Protein AF-G9K7U7-F1 (afdb_monomer_lite)

InterPro domains:
  IPR002000 Lysosome-associated membrane glycoprotein [PR00336] (16-30)
  IPR002000 Lysosome-associated membrane glycoprotein [PR00336] (53-65)
  IPR002000 Lysosome-associated membrane glycoprotein [PR00336] (67-89)
  IPR002000 Lysosome-associated membrane glycoprotein [PS51407] (1-102)
  IPR002000 Lysosome-associated membrane glycoprotein [PTHR11506] (3-102)
  IPR048524 Lysosome-associated membrane glycoprotein 2-like, transmembrane domain [PF21222] (70-101)
  IPR048528 Lysosome-associated membrane glycoprotein 2-like, luminal domains [PF01299] (1-62)

pLDDT: mean 88.59, std 12.96, range [43.5, 97.5]

Radius of gyration: 26.56 Å; chains: 1; bounding box: 68×37×76 Å

Organism: Mustela putorius furo (NCBI:txid9669)

Secondary structure (DSSP, 8-state):
--------SS---S---TT-EEEE-S-EEEEEETTEEEEE-SEEE--S--BTTB--SEEE-HHHHHHHHHHHHHHHHHHHHHHHHHHHHHHHHHHHTTS---

Sequence (102 aa):
EPTFKASNSSLRALQASIGNSYKCNAEEHVQVTDAFSVNIFKVWVQAFQVQGDKFGSVEECQLDENSMLIPIAVGGALAGLVLIVLIASLIGRKRSHAGYQT

Structure (mmCIF, N/CA/C/O backbone):
data_AF-G9K7U7-F1
#
_entry.id   AF-G9K7U7-F1
#
loop_
_atom_site.group_PDB
_atom_site.id
_atom_site.type_symbol
_atom_site.label_atom_id
_atom_site.label_alt_id
_atom_site.label_comp_id
_atom_site.label_asym_id
_atom_site.label_entity_id
_atom_site.label_seq_id
_atom_site.pdbx_PDB_ins_code
_atom_site.Cartn_x
_atom_site.Cartn_y
_atom_site.Cartn_z
_atom_site.occupancy
_atom_site.B_iso_or_equiv
_atom_site.auth_seq_id
_atom_site.auth_comp_id
_atom_site.auth_asym_id
_atom_site.auth_atom_id
_atom_site.pdbx_PDB_model_num
ATOM 1 N N . GLU A 1 1 ? -32.404 -13.067 12.727 1.00 51.38 1 GLU A N 1
ATOM 2 C CA . GLU A 1 1 ? -31.671 -12.569 11.543 1.00 51.38 1 GLU A CA 1
ATOM 3 C C . GLU A 1 1 ? -30.310 -13.248 11.485 1.00 51.38 1 GLU A C 1
ATOM 5 O O . GLU A 1 1 ? -29.721 -13.391 12.554 1.00 51.38 1 GLU A O 1
ATOM 10 N N . PRO A 1 2 ? -29.808 -13.729 10.333 1.00 65.31 2 PRO A N 1
ATOM 11 C CA . PRO A 1 2 ? -28.479 -14.319 10.303 1.00 65.31 2 PRO A CA 1
ATOM 12 C C . PRO A 1 2 ? -27.442 -13.191 10.341 1.00 65.31 2 PRO A C 1
ATOM 14 O O . PRO A 1 2 ? -27.237 -12.474 9.367 1.00 65.31 2 PRO A O 1
ATOM 17 N N . THR A 1 3 ? -26.811 -12.999 11.496 1.00 85.50 3 THR A N 1
ATOM 18 C CA . THR A 1 3 ? -25.731 -12.023 11.668 1.00 85.50 3 THR A CA 1
ATOM 19 C C . THR A 1 3 ? -24.399 -12.688 11.330 1.00 85.50 3 THR A C 1
ATOM 21 O O . THR A 1 3 ? -23.920 -13.534 12.084 1.00 85.50 3 THR A O 1
ATOM 24 N N . PHE A 1 4 ? -23.794 -12.320 10.202 1.00 89.06 4 PHE A N 1
ATOM 25 C CA . PHE A 1 4 ? -22.439 -12.750 9.852 1.00 89.06 4 PHE A CA 1
ATOM 26 C C . PHE A 1 4 ? -21.392 -11.953 10.647 1.00 89.06 4 PHE A C 1
ATOM 28 O O . PHE A 1 4 ? -21.527 -10.741 10.818 1.00 89.06 4 PHE A O 1
ATOM 35 N N . LYS A 1 5 ? -20.346 -12.630 11.137 1.00 92.31 5 LYS A N 1
ATOM 36 C CA . LYS A 1 5 ? -19.203 -12.022 11.834 1.00 92.31 5 LYS A CA 1
ATOM 37 C C . LYS A 1 5 ? -17.907 -12.681 11.366 1.00 92.31 5 LYS A C 1
ATOM 39 O O . LYS A 1 5 ? -17.821 -13.904 11.342 1.00 92.31 5 LYS A O 1
ATOM 44 N N . ALA A 1 6 ? -16.899 -11.870 11.065 1.00 93.38 6 ALA A N 1
ATOM 45 C CA . ALA A 1 6 ? -15.542 -12.302 10.741 1.00 93.38 6 ALA A CA 1
ATOM 46 C C . ALA A 1 6 ? -14.543 -11.403 11.479 1.00 93.38 6 ALA A C 1
ATOM 48 O O . ALA A 1 6 ? -14.760 -10.196 11.590 1.00 93.38 6 ALA A O 1
ATOM 49 N N . SER A 1 7 ? -13.465 -11.978 12.008 1.00 94.50 7 SER A N 1
ATOM 50 C CA . SER A 1 7 ? -12.455 -11.238 12.768 1.00 94.50 7 SER A CA 1
ATOM 51 C C . SER A 1 7 ? -11.097 -11.911 12.672 1.00 94.50 7 SER A C 1
ATOM 53 O O . SER A 1 7 ? -11.020 -13.137 12.723 1.00 94.50 7 SER A O 1
ATOM 55 N N . ASN A 1 8 ? -10.035 -11.111 12.628 1.00 95.69 8 ASN A N 1
ATOM 56 C CA . ASN A 1 8 ? -8.659 -11.585 12.689 1.00 95.69 8 ASN A CA 1
ATOM 57 C C . ASN A 1 8 ? -7.815 -10.585 13.484 1.00 95.69 8 ASN A C 1
ATOM 59 O O . ASN A 1 8 ? -7.708 -9.419 13.113 1.00 95.69 8 ASN A O 1
ATOM 63 N N . SER A 1 9 ? -7.255 -11.041 14.603 1.00 95.75 9 SER A N 1
ATOM 64 C CA . SER A 1 9 ? -6.456 -10.228 15.530 1.00 95.75 9 SER A CA 1
ATOM 65 C C . SER A 1 9 ? -4.955 -10.256 15.231 1.00 95.75 9 SER A C 1
ATOM 67 O O . SER A 1 9 ? -4.182 -9.604 15.924 1.00 95.75 9 SER A O 1
ATOM 69 N N . SER A 1 10 ? -4.534 -11.015 14.217 1.00 95.75 10 SER A N 1
ATOM 70 C CA . SER A 1 10 ? -3.130 -11.203 13.831 1.00 95.75 10 SER A CA 1
ATOM 71 C C . SER A 1 10 ? -2.807 -10.577 12.468 1.00 95.75 10 SER A C 1
ATOM 73 O O . SER A 1 10 ? -1.788 -10.904 11.863 1.00 95.75 10 SER A O 1
ATOM 75 N N . LEU A 1 11 ? -3.662 -9.672 11.980 1.00 94.06 11 LEU A N 1
ATOM 76 C CA . LEU A 1 11 ? -3.451 -8.949 10.726 1.00 94.06 11 LEU A CA 1
ATOM 77 C C . LEU A 1 11 ? -2.232 -8.023 10.795 1.00 94.06 11 LEU A C 1
ATOM 79 O O . LEU A 1 11 ? -1.971 -7.359 11.799 1.00 94.06 11 LEU A O 1
ATOM 83 N N . ARG A 1 12 ? -1.504 -7.961 9.679 1.00 93.44 12 ARG A N 1
ATOM 84 C CA . ARG A 1 12 ? -0.300 -7.146 9.486 1.00 93.44 12 ARG A CA 1
ATOM 85 C C . ARG A 1 12 ? -0.402 -6.373 8.165 1.00 93.44 12 ARG A C 1
ATOM 87 O O . ARG A 1 12 ? 0.334 -6.657 7.230 1.00 93.44 12 ARG A O 1
ATOM 94 N N . ALA A 1 13 ? -1.329 -5.418 8.093 1.00 93.25 13 ALA A N 1
ATOM 95 C CA . ALA A 1 13 ? -1.596 -4.593 6.906 1.00 93.25 13 ALA A CA 1
ATOM 96 C C . ALA A 1 13 ? -1.341 -3.099 7.182 1.00 93.25 13 ALA A C 1
ATOM 98 O O . ALA A 1 13 ? -1.287 -2.705 8.350 1.00 93.25 13 ALA A O 1
ATOM 99 N N . LEU A 1 14 ? -1.206 -2.286 6.122 1.00 94.12 14 LEU A N 1
ATOM 100 C CA . LEU A 1 14 ? -1.067 -0.817 6.195 1.00 94.12 14 LEU A CA 1
ATOM 101 C C . LEU A 1 14 ? 0.074 -0.341 7.120 1.00 94.12 14 LEU A C 1
ATOM 103 O O . LEU A 1 14 ? -0.083 0.596 7.905 1.00 94.12 14 LEU A O 1
ATOM 107 N N . GLN A 1 15 ? 1.208 -1.044 7.093 1.00 94.88 15 GLN A N 1
ATOM 108 C CA . GLN A 1 15 ? 2.316 -0.803 8.017 1.00 94.88 15 GLN A CA 1
ATOM 109 C C . GLN A 1 15 ? 3.144 0.409 7.589 1.00 94.88 15 GLN A C 1
ATO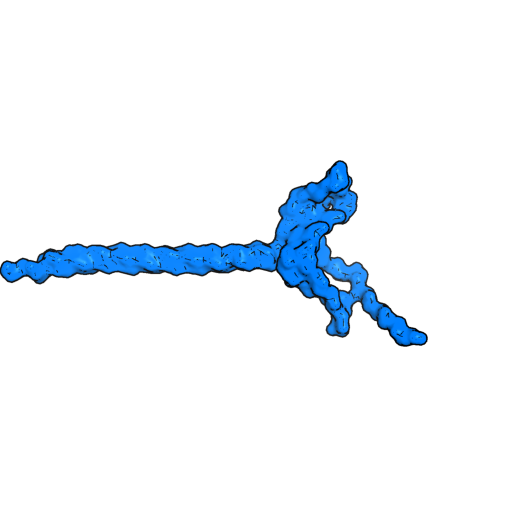M 111 O O . GLN A 1 15 ? 3.570 0.485 6.442 1.00 94.88 15 GLN A O 1
ATOM 116 N N . ALA A 1 16 ? 3.416 1.303 8.538 1.00 96.31 16 ALA A N 1
ATOM 117 C CA . ALA A 1 16 ? 4.361 2.405 8.392 1.00 96.31 16 ALA A CA 1
ATOM 118 C C . ALA A 1 16 ? 5.135 2.615 9.699 1.00 96.31 16 ALA A C 1
ATOM 120 O O . ALA A 1 16 ? 4.685 2.201 10.776 1.00 96.31 16 ALA A O 1
ATOM 121 N N . SER A 1 17 ? 6.293 3.270 9.614 1.00 96.19 17 SER A N 1
ATOM 122 C CA . SER A 1 17 ? 7.082 3.635 10.794 1.00 96.19 17 SER A CA 1
ATOM 123 C C . SER A 1 17 ? 6.317 4.584 11.726 1.00 96.19 17 SER A C 1
ATOM 125 O O . SER A 1 17 ? 5.478 5.376 11.295 1.00 96.19 17 SER A O 1
ATOM 127 N N . ILE A 1 18 ? 6.627 4.547 13.026 1.00 95.81 18 ILE A N 1
ATOM 128 C CA . ILE A 1 18 ? 6.029 5.467 14.006 1.00 95.81 18 ILE A CA 1
ATOM 129 C C . ILE A 1 18 ? 6.332 6.917 13.596 1.00 95.81 18 ILE A C 1
ATOM 131 O O . ILE A 1 18 ? 7.486 7.268 13.360 1.00 95.81 18 ILE A O 1
ATOM 135 N N . GLY A 1 19 ? 5.288 7.746 13.514 1.00 95.56 19 GLY A N 1
ATOM 136 C CA . GLY A 1 19 ? 5.383 9.142 13.074 1.00 95.56 19 GLY A CA 1
ATOM 137 C C . GLY A 1 19 ? 5.224 9.346 11.562 1.00 95.56 19 GLY A C 1
ATOM 138 O O . GLY A 1 19 ? 5.010 10.483 11.140 1.00 95.56 19 GLY A O 1
ATOM 139 N N . ASN A 1 20 ? 5.250 8.272 10.768 1.00 97.12 20 ASN A N 1
ATOM 140 C CA . ASN A 1 20 ? 4.990 8.291 9.330 1.00 97.12 20 ASN A CA 1
ATOM 141 C C . ASN A 1 20 ? 3.541 7.888 9.019 1.00 97.12 20 ASN A C 1
ATOM 143 O O . ASN A 1 20 ? 2.823 7.337 9.855 1.00 97.12 20 ASN A O 1
ATOM 147 N N . SER A 1 21 ? 3.113 8.181 7.795 1.00 97.19 21 SER A N 1
ATOM 148 C CA . SER A 1 21 ? 1.814 7.817 7.242 1.00 97.19 21 SER A CA 1
ATOM 149 C C . SER A 1 21 ? 1.976 6.765 6.154 1.00 97.19 21 SER A C 1
ATOM 151 O O . SER A 1 21 ? 2.891 6.842 5.340 1.00 97.19 21 SER A O 1
ATOM 153 N N . TYR A 1 22 ? 1.069 5.798 6.125 1.00 96.81 22 TYR A N 1
ATOM 154 C CA . TYR A 1 22 ? 0.976 4.813 5.060 1.00 96.81 22 TYR A CA 1
ATOM 155 C C . TYR A 1 22 ? 0.087 5.347 3.942 1.00 96.81 22 TYR A C 1
ATOM 157 O O . TYR A 1 22 ? -1.018 5.829 4.216 1.00 96.81 22 TYR A O 1
ATOM 165 N N . LYS A 1 23 ? 0.527 5.219 2.690 1.00 96.06 23 LYS A N 1
ATOM 166 C CA . LYS A 1 23 ? -0.271 5.575 1.515 1.00 96.06 23 LYS A CA 1
ATOM 167 C C . LYS A 1 23 ? -0.204 4.478 0.456 1.00 96.06 23 LYS A C 1
ATOM 169 O O . LYS A 1 23 ? 0.873 4.015 0.103 1.00 96.06 23 LYS A O 1
ATOM 174 N N . CYS A 1 24 ? -1.355 4.090 -0.080 1.00 95.38 24 CYS A N 1
ATOM 175 C CA . CYS A 1 24 ? -1.428 3.144 -1.190 1.00 95.38 24 CYS A CA 1
ATOM 176 C C . CYS A 1 24 ? -2.595 3.498 -2.111 1.00 95.38 24 CYS A C 1
ATOM 178 O O . CYS A 1 24 ? -3.743 3.588 -1.668 1.00 95.38 24 CYS A O 1
ATOM 180 N N . ASN A 1 25 ? -2.306 3.738 -3.388 1.00 93.62 25 ASN A N 1
ATOM 181 C CA . ASN A 1 25 ? -3.315 4.042 -4.398 1.00 93.62 25 ASN A CA 1
ATOM 182 C C . ASN A 1 25 ? -3.835 2.778 -5.088 1.00 93.62 25 ASN A C 1
ATOM 184 O O . ASN A 1 25 ? -5.016 2.742 -5.446 1.00 93.62 25 ASN A O 1
ATOM 188 N N . ALA A 1 26 ? -2.976 1.771 -5.256 1.00 91.62 26 ALA A N 1
ATOM 189 C CA . ALA A 1 26 ? -3.323 0.452 -5.765 1.00 91.62 26 ALA A CA 1
ATOM 190 C C . ALA A 1 26 ? -4.361 -0.276 -4.889 1.00 91.62 26 ALA A C 1
ATOM 192 O O . ALA A 1 26 ? -4.581 0.065 -3.726 1.00 91.62 26 ALA A O 1
ATOM 193 N N . GLU A 1 27 ? -5.012 -1.284 -5.475 1.00 92.44 27 GLU A N 1
ATOM 194 C CA . GLU A 1 27 ? -5.887 -2.208 -4.749 1.00 92.44 27 GLU A CA 1
ATOM 195 C C . GLU A 1 27 ? -5.055 -3.134 -3.856 1.00 92.44 27 GLU A C 1
ATOM 197 O O . GLU A 1 27 ? -4.185 -3.858 -4.343 1.00 92.44 27 GLU A O 1
ATOM 202 N N . GLU A 1 28 ? -5.347 -3.140 -2.557 1.00 90.94 28 GLU A N 1
ATOM 203 C CA . GLU A 1 28 ? -4.781 -4.075 -1.586 1.00 90.94 28 GLU A CA 1
ATOM 204 C C . GLU A 1 28 ? -5.878 -5.009 -1.061 1.00 90.94 28 GLU A C 1
ATOM 206 O O . GLU A 1 28 ? -6.919 -4.564 -0.573 1.00 90.94 28 GLU A O 1
ATOM 211 N N . HIS A 1 29 ? -5.636 -6.319 -1.132 1.00 93.19 29 HIS A N 1
ATOM 212 C CA . HIS A 1 29 ? -6.544 -7.337 -0.607 1.00 93.19 29 HIS A CA 1
ATOM 213 C C . HIS A 1 29 ? -6.078 -7.815 0.770 1.00 93.19 29 HIS A C 1
ATOM 215 O O . HIS A 1 29 ? -5.123 -8.582 0.888 1.00 93.19 29 HIS A O 1
ATOM 221 N N . VAL A 1 30 ? -6.791 -7.414 1.821 1.00 94.75 30 VAL A N 1
ATOM 222 C CA . VAL A 1 30 ? -6.528 -7.857 3.193 1.00 94.75 30 VAL A CA 1
ATOM 223 C C . VAL A 1 30 ? -7.431 -9.039 3.524 1.00 94.75 30 VAL A C 1
ATOM 225 O O . VAL A 1 30 ? -8.635 -8.894 3.743 1.00 94.75 30 VAL A O 1
ATOM 228 N N . GLN A 1 31 ? -6.854 -10.236 3.575 1.00 95.19 31 GLN A N 1
ATOM 229 C CA . GLN A 1 31 ? -7.586 -11.447 3.925 1.00 95.19 31 GLN A CA 1
ATOM 230 C C . GLN A 1 31 ? -7.823 -11.519 5.437 1.00 95.19 31 GLN A C 1
ATOM 232 O O . GLN A 1 31 ? -6.893 -11.703 6.218 1.00 95.19 31 GLN A O 1
ATOM 237 N N . VAL A 1 32 ? -9.081 -11.386 5.859 1.00 95.62 32 VAL A N 1
ATOM 238 C CA . VAL A 1 32 ? -9.456 -11.472 7.277 1.00 95.62 32 VAL A CA 1
ATOM 239 C C . VAL A 1 32 ? -9.655 -12.938 7.663 1.00 95.62 32 VAL A C 1
ATOM 241 O O . VAL A 1 32 ? -9.123 -13.383 8.672 1.00 95.62 32 VAL A O 1
ATOM 244 N N . THR A 1 33 ? -10.376 -13.708 6.849 1.00 94.94 33 THR A N 1
ATOM 245 C CA . THR A 1 33 ? -10.569 -15.161 7.019 1.00 94.94 33 THR A CA 1
ATOM 246 C C . THR A 1 33 ? -10.481 -15.860 5.662 1.00 94.94 33 THR A C 1
ATOM 248 O O . THR A 1 33 ? -10.480 -15.192 4.629 1.00 94.94 33 THR A O 1
ATOM 251 N N . ASP A 1 34 ? -10.483 -17.192 5.632 1.00 92.56 34 ASP A N 1
ATOM 252 C CA . ASP A 1 34 ? -10.464 -17.968 4.379 1.00 92.56 34 ASP A CA 1
ATOM 253 C C . ASP A 1 34 ? -11.644 -17.656 3.445 1.00 92.56 34 ASP A C 1
ATOM 255 O O . ASP A 1 34 ? -11.515 -17.747 2.229 1.00 92.56 34 ASP A O 1
ATOM 259 N N . ALA A 1 35 ? -12.782 -17.243 4.008 1.00 93.25 35 ALA A N 1
ATOM 260 C CA . ALA A 1 35 ? -14.002 -16.935 3.264 1.00 93.25 35 ALA A CA 1
ATOM 261 C C . ALA A 1 35 ? -14.302 -15.427 3.156 1.00 93.25 35 ALA A C 1
ATOM 263 O O . ALA A 1 35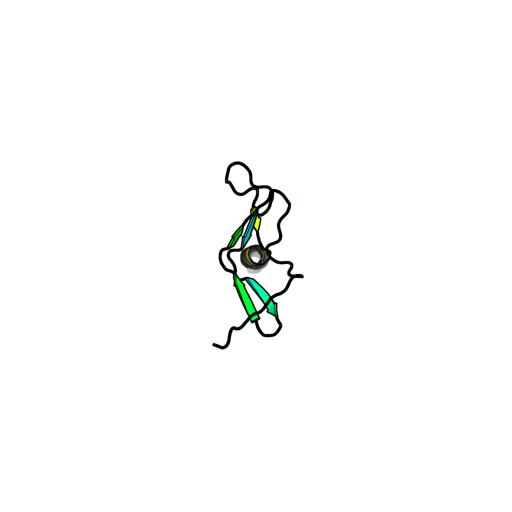 ? -15.337 -15.056 2.603 1.00 93.25 35 ALA A O 1
ATOM 264 N N . PHE A 1 36 ? -13.455 -14.550 3.712 1.00 94.50 36 PHE A N 1
ATOM 265 C CA . PHE A 1 36 ? -13.726 -13.109 3.756 1.00 94.50 36 PHE A CA 1
ATOM 266 C C . PHE A 1 36 ? -12.450 -12.269 3.668 1.00 94.50 36 PHE A C 1
ATOM 268 O O . PHE A 1 36 ? -11.555 -12.372 4.512 1.00 94.50 36 PHE A O 1
ATOM 275 N N . SER A 1 37 ? -12.420 -11.374 2.684 1.00 95.56 37 SER A N 1
ATOM 276 C CA . SER A 1 37 ? -11.364 -10.390 2.460 1.00 95.56 37 SER A CA 1
ATOM 277 C C . SER A 1 37 ? -11.941 -8.979 2.389 1.00 95.56 37 SER A C 1
ATOM 279 O O . SER A 1 37 ? -13.101 -8.779 2.029 1.00 95.56 37 SER A O 1
ATOM 281 N N . VAL A 1 38 ? -11.107 -7.996 2.711 1.00 95.31 38 VAL A N 1
ATOM 282 C CA . VAL A 1 38 ? -11.407 -6.570 2.583 1.00 95.31 38 VAL A CA 1
ATOM 283 C C . VAL A 1 38 ? -10.506 -5.995 1.503 1.00 95.31 38 VAL A C 1
ATOM 285 O O . VAL A 1 38 ? -9.287 -6.116 1.597 1.00 95.31 38 VAL A O 1
ATOM 288 N N . ASN A 1 39 ? -11.101 -5.352 0.502 1.00 95.25 39 ASN A N 1
ATOM 289 C CA . ASN A 1 39 ? -10.347 -4.655 -0.532 1.00 95.25 39 ASN A CA 1
ATOM 290 C C . ASN A 1 39 ? -10.229 -3.182 -0.147 1.00 95.25 39 ASN A C 1
ATOM 292 O O . ASN A 1 39 ? -11.228 -2.526 0.161 1.00 95.25 39 ASN A O 1
ATOM 296 N N . ILE A 1 40 ? -9.004 -2.676 -0.154 1.00 94.75 40 ILE A N 1
ATOM 297 C CA . ILE A 1 40 ? -8.663 -1.313 0.232 1.00 94.75 40 ILE A CA 1
ATOM 298 C C . ILE A 1 40 ? -8.084 -0.614 -0.995 1.00 94.75 40 ILE A C 1
ATOM 300 O O . ILE A 1 40 ? -7.236 -1.164 -1.688 1.00 94.75 40 ILE A O 1
ATOM 304 N N . PHE A 1 41 ? -8.548 0.604 -1.262 1.00 93.50 41 PHE A N 1
ATOM 305 C CA . PHE A 1 41 ? -8.116 1.409 -2.403 1.00 93.50 41 PHE A CA 1
ATOM 306 C C . PHE A 1 41 ? -7.892 2.844 -1.947 1.00 93.50 41 PHE A C 1
ATOM 308 O O . PHE A 1 41 ? -8.687 3.355 -1.154 1.00 93.50 41 PHE A O 1
ATOM 315 N N . LYS A 1 42 ? -6.878 3.521 -2.501 1.00 94.50 42 LYS A N 1
ATOM 316 C CA . LYS A 1 42 ? -6.612 4.952 -2.243 1.00 94.50 42 LYS A CA 1
ATOM 317 C C . LYS A 1 42 ? -6.601 5.291 -0.751 1.00 94.50 42 LYS A C 1
ATOM 319 O O . LYS A 1 42 ? -7.244 6.240 -0.302 1.00 94.50 42 LYS A O 1
ATOM 324 N N . VAL A 1 43 ? -5.886 4.483 0.017 1.00 95.75 43 VAL A N 1
ATOM 325 C CA . VAL A 1 43 ? -5.771 4.641 1.461 1.00 95.75 43 VAL A CA 1
ATOM 326 C C . VAL A 1 43 ? -4.632 5.595 1.791 1.00 95.75 43 VAL A C 1
ATOM 328 O O . VAL A 1 43 ? -3.550 5.513 1.213 1.00 95.75 43 VAL A O 1
ATOM 331 N N . TRP A 1 44 ? -4.880 6.500 2.733 1.00 96.12 44 TRP A N 1
ATOM 332 C CA . TRP A 1 44 ? -3.856 7.323 3.365 1.00 96.12 44 TRP A CA 1
ATOM 333 C C . TRP A 1 44 ? -4.177 7.429 4.852 1.00 96.12 44 TRP A C 1
ATOM 335 O O . TRP A 1 44 ? -5.190 8.017 5.234 1.00 96.12 44 TRP A O 1
ATOM 345 N N . VAL A 1 45 ? -3.366 6.779 5.684 1.00 96.06 45 VAL A N 1
ATOM 346 C CA . VAL A 1 45 ? -3.645 6.604 7.113 1.00 96.06 45 VAL A CA 1
ATOM 347 C C . VAL A 1 45 ? -2.386 6.755 7.952 1.00 96.06 45 VAL A C 1
ATOM 349 O O . VAL A 1 45 ? -1.274 6.498 7.502 1.00 96.06 45 VAL A O 1
ATOM 352 N N . GLN A 1 46 ? -2.570 7.148 9.208 1.00 97.12 46 GLN A N 1
ATOM 353 C CA . GLN A 1 46 ? -1.519 7.193 10.214 1.00 97.12 46 GLN A CA 1
ATOM 354 C C . GLN A 1 46 ? -2.128 6.891 11.573 1.00 97.12 46 GLN A C 1
ATOM 356 O O . GLN A 1 46 ? -3.215 7.369 11.895 1.00 97.12 46 GLN A O 1
ATOM 361 N N . ALA A 1 47 ? -1.418 6.096 12.364 1.00 94.62 47 ALA A N 1
ATOM 362 C CA . ALA A 1 47 ? -1.825 5.735 13.709 1.00 94.62 47 ALA A CA 1
ATOM 363 C C . ALA A 1 47 ? -0.830 6.270 14.745 1.00 94.62 47 ALA A C 1
ATOM 365 O O . ALA A 1 47 ? 0.341 6.517 14.450 1.00 94.62 47 ALA A O 1
ATOM 366 N N . PHE A 1 48 ? -1.303 6.395 15.986 1.00 95.25 48 PHE A N 1
ATOM 367 C CA . PHE A 1 48 ? -0.523 6.789 17.160 1.00 95.25 48 PHE A CA 1
ATOM 368 C C . PHE A 1 48 ? 0.030 8.223 17.097 1.00 95.25 48 PHE A C 1
ATOM 370 O O . PHE A 1 48 ? -0.631 9.151 17.554 1.00 95.25 48 PHE A O 1
ATOM 377 N N . GLN A 1 49 ? 1.237 8.426 16.568 1.00 95.00 49 GLN A N 1
ATOM 378 C CA . GLN A 1 49 ? 1.956 9.698 16.663 1.00 95.00 49 GLN A CA 1
ATOM 379 C C . GLN A 1 49 ? 1.552 10.657 15.536 1.00 95.00 49 GLN A C 1
ATOM 381 O O . GLN A 1 49 ? 2.269 10.784 14.550 1.00 95.00 49 GLN A O 1
ATOM 386 N N . VAL A 1 50 ? 0.419 11.344 15.685 1.00 95.56 50 VAL A N 1
ATOM 387 C CA . VAL A 1 50 ? -0.030 12.410 14.768 1.00 95.56 50 VAL A CA 1
ATOM 388 C C . VAL A 1 50 ? 0.276 13.775 15.386 1.00 95.56 50 VAL A C 1
ATOM 390 O O . VAL A 1 50 ? -0.035 14.012 16.552 1.00 95.56 50 VAL A O 1
ATOM 393 N N . GLN A 1 51 ? 0.900 14.676 14.624 1.00 93.69 51 GLN A N 1
ATOM 394 C CA . GLN A 1 51 ? 1.279 16.013 15.091 1.00 93.69 51 GLN A CA 1
ATOM 395 C C . GLN A 1 51 ? 0.566 17.091 14.279 1.00 93.69 51 GLN A C 1
ATOM 397 O O . GLN A 1 51 ? 0.644 17.107 13.052 1.00 93.69 51 GLN A O 1
ATOM 402 N N . GLY A 1 52 ? -0.102 18.017 14.971 1.00 92.50 52 GLY A N 1
ATOM 403 C CA . GLY A 1 52 ? -0.742 19.176 14.342 1.00 92.50 52 GLY A CA 1
ATOM 404 C C . GLY A 1 52 ? -1.797 18.813 13.295 1.00 92.50 52 GLY A C 1
ATOM 405 O O . GLY A 1 52 ? -1.886 19.508 12.285 1.00 92.50 52 GLY A O 1
ATOM 406 N N . ASP A 1 53 ? -2.525 17.711 13.512 1.00 92.06 53 ASP A N 1
ATOM 407 C CA . ASP A 1 53 ? -3.589 17.198 12.635 1.00 92.06 53 ASP A CA 1
ATOM 408 C C . ASP A 1 53 ? -3.153 16.981 11.178 1.00 92.06 53 ASP A C 1
ATOM 410 O O . ASP A 1 53 ? -3.942 17.088 10.238 1.00 92.06 53 ASP A O 1
ATOM 414 N N . LYS A 1 54 ? -1.867 16.677 10.982 1.00 94.44 54 LYS A N 1
ATOM 415 C CA . LYS A 1 54 ? -1.267 16.412 9.676 1.00 94.44 54 LYS A CA 1
ATOM 416 C C . LYS A 1 54 ? -0.616 15.042 9.659 1.00 94.44 54 LYS A C 1
ATOM 418 O O . LYS A 1 54 ? -0.036 14.595 10.649 1.00 94.44 54 LYS A O 1
ATOM 423 N N . PHE A 1 55 ? -0.683 14.410 8.494 1.00 95.94 55 PHE A N 1
ATOM 424 C CA . PHE A 1 55 ? 0.122 13.237 8.206 1.00 95.94 55 PHE A CA 1
ATOM 425 C C . PHE A 1 55 ? 1.611 13.596 8.248 1.00 95.94 55 PHE A C 1
ATOM 427 O O . PHE A 1 55 ? 2.019 14.674 7.808 1.00 95.94 55 PHE A O 1
ATOM 434 N N . GLY A 1 56 ? 2.408 12.688 8.802 1.00 95.56 56 GLY A N 1
ATOM 435 C CA . GLY A 1 56 ? 3.860 12.730 8.752 1.00 95.56 56 GLY A CA 1
ATOM 436 C C . GLY A 1 56 ? 4.388 12.321 7.380 1.00 95.56 56 GLY A C 1
ATOM 437 O O . GLY A 1 56 ? 3.675 12.379 6.376 1.00 95.56 56 GLY A O 1
ATOM 438 N N . SER A 1 57 ? 5.650 11.890 7.331 1.00 96.50 57 SER A N 1
ATOM 439 C CA . SER A 1 57 ? 6.263 11.445 6.074 1.00 96.50 57 SER A CA 1
ATOM 440 C C . SER A 1 57 ? 5.470 10.294 5.460 1.00 96.50 57 SER A C 1
ATOM 442 O O . SER A 1 57 ? 4.960 9.442 6.183 1.00 96.50 57 SER A O 1
ATOM 444 N N . VAL A 1 58 ? 5.346 10.271 4.136 1.00 96.25 58 VAL A N 1
ATOM 445 C CA . VAL A 1 58 ? 4.593 9.234 3.426 1.00 96.25 58 VAL A CA 1
ATOM 446 C C . VAL A 1 58 ? 5.501 8.035 3.154 1.00 96.25 58 VAL A C 1
ATOM 448 O O . VAL A 1 58 ? 6.575 8.194 2.579 1.00 96.25 58 VAL A O 1
ATOM 451 N N . GLU A 1 59 ? 5.049 6.850 3.550 1.00 95.56 59 GLU A N 1
ATOM 452 C CA . GLU A 1 59 ? 5.575 5.556 3.120 1.00 95.56 59 GLU A CA 1
ATOM 453 C C . GLU A 1 59 ? 4.577 4.942 2.134 1.00 95.56 59 GLU A C 1
ATOM 455 O O . GLU A 1 59 ? 3.432 4.642 2.490 1.00 95.56 59 GLU A O 1
ATOM 460 N N . GLU A 1 60 ? 4.996 4.822 0.874 1.00 93.50 60 GLU A N 1
ATOM 461 C CA . GLU A 1 60 ? 4.159 4.262 -0.187 1.00 93.50 60 GLU A CA 1
ATOM 462 C C . GLU A 1 60 ? 4.247 2.732 -0.221 1.00 93.50 60 GLU A C 1
ATOM 464 O O . GLU A 1 60 ? 5.275 2.128 0.094 1.00 93.50 60 GLU A O 1
ATOM 469 N N . CYS A 1 61 ? 3.147 2.086 -0.600 1.00 92.19 61 CYS A N 1
ATOM 470 C CA . CYS A 1 61 ? 3.105 0.638 -0.742 1.00 92.19 61 CYS A CA 1
ATOM 471 C C . CYS A 1 61 ? 3.932 0.149 -1.941 1.00 92.19 61 CYS A C 1
ATOM 473 O O . CYS A 1 61 ? 4.023 0.799 -2.981 1.00 92.19 61 CYS A O 1
ATOM 475 N N . GLN A 1 62 ? 4.458 -1.073 -1.835 1.00 86.88 62 GLN A N 1
ATOM 476 C CA . GLN A 1 62 ? 5.254 -1.710 -2.893 1.00 86.88 62 GLN A CA 1
ATOM 477 C C . GLN A 1 62 ? 4.498 -1.850 -4.228 1.00 86.88 62 GLN A C 1
ATOM 479 O O . GLN A 1 62 ? 5.112 -1.884 -5.291 1.00 86.88 62 GLN A O 1
ATOM 484 N N . LEU A 1 63 ? 3.163 -1.943 -4.198 1.00 84.88 63 LEU A N 1
ATOM 485 C CA . LEU A 1 63 ? 2.352 -2.042 -5.413 1.00 84.88 63 LEU A CA 1
ATOM 486 C C . LEU A 1 63 ? 2.393 -0.745 -6.236 1.00 84.88 63 LEU A C 1
ATOM 488 O O . LEU A 1 63 ? 2.515 -0.814 -7.460 1.00 84.88 63 LEU A O 1
ATOM 492 N N . ASP A 1 64 ? 2.335 0.414 -5.576 1.00 83.44 64 ASP A N 1
ATOM 493 C CA . ASP A 1 64 ? 2.449 1.717 -6.239 1.00 83.44 64 ASP A CA 1
ATOM 494 C C . ASP A 1 64 ? 3.854 1.899 -6.835 1.00 83.44 64 ASP A C 1
ATOM 496 O O . ASP A 1 64 ? 3.988 2.300 -7.994 1.00 83.44 64 ASP A O 1
ATOM 500 N N . GLU A 1 65 ? 4.894 1.508 -6.090 1.00 79.00 65 GLU A N 1
ATOM 501 C CA . GLU A 1 65 ? 6.287 1.557 -6.547 1.00 79.00 65 GLU A CA 1
ATOM 502 C C . GLU A 1 65 ? 6.500 0.681 -7.797 1.00 79.00 65 GLU A C 1
ATOM 504 O O . GLU A 1 65 ? 6.979 1.158 -8.829 1.00 79.00 65 GLU A O 1
ATOM 509 N N . ASN A 1 66 ? 6.069 -0.583 -7.760 1.00 77.69 66 ASN A N 1
ATOM 510 C CA . ASN A 1 66 ? 6.210 -1.517 -8.882 1.00 77.69 66 ASN A CA 1
ATOM 511 C C . ASN A 1 66 ? 5.479 -1.047 -10.148 1.00 77.69 66 ASN A C 1
ATOM 513 O O . ASN A 1 66 ? 6.003 -1.204 -11.254 1.00 77.69 66 ASN A O 1
ATOM 517 N N . SER A 1 67 ? 4.294 -0.446 -9.997 1.00 78.44 67 SER A N 1
ATOM 518 C CA . SER A 1 67 ? 3.511 0.093 -11.117 1.00 78.44 67 SER A CA 1
ATOM 519 C C . SER A 1 67 ? 4.282 1.163 -11.901 1.00 78.44 67 SER A C 1
ATOM 521 O O . SER A 1 67 ? 4.169 1.246 -13.124 1.00 78.44 67 SER A O 1
ATOM 523 N N . MET A 1 68 ? 5.125 1.945 -11.219 1.00 76.62 68 MET A N 1
ATOM 524 C CA . MET A 1 68 ? 5.950 2.979 -11.846 1.00 76.62 68 MET A CA 1
ATOM 525 C C . MET A 1 68 ? 7.339 2.480 -12.262 1.00 76.62 68 MET A C 1
ATOM 527 O O . MET A 1 68 ? 7.828 2.859 -13.328 1.00 76.62 68 MET A O 1
ATOM 531 N N . LEU A 1 69 ? 7.981 1.624 -11.461 1.00 78.75 69 LEU A N 1
ATOM 532 C CA . LEU A 1 69 ? 9.348 1.161 -11.719 1.00 78.75 69 LEU A CA 1
ATOM 533 C C . LEU A 1 69 ? 9.449 0.215 -12.918 1.00 78.75 69 LEU A C 1
ATOM 535 O O . LEU A 1 69 ? 10.383 0.339 -13.716 1.00 78.75 69 LEU A O 1
ATOM 539 N N . ILE A 1 70 ? 8.502 -0.717 -13.072 1.00 84.38 70 ILE A N 1
ATOM 540 C CA . ILE A 1 70 ? 8.556 -1.724 -14.142 1.00 84.38 70 ILE A CA 1
ATOM 541 C C . ILE A 1 70 ? 8.551 -1.055 -15.533 1.00 84.38 70 ILE A C 1
ATOM 543 O O . ILE A 1 70 ? 9.448 -1.354 -16.329 1.00 84.38 70 ILE A O 1
ATOM 547 N N . PRO A 1 71 ? 7.642 -0.106 -15.847 1.00 86.25 71 PRO A N 1
ATOM 548 C CA . PRO A 1 71 ? 7.674 0.609 -17.123 1.00 86.25 71 PRO A CA 1
ATOM 549 C C . PRO A 1 71 ? 8.982 1.366 -17.388 1.00 86.25 71 PRO A C 1
ATOM 551 O O . PRO A 1 71 ? 9.460 1.374 -18.523 1.00 86.25 71 PRO A O 1
ATOM 554 N N . ILE A 1 72 ? 9.585 1.979 -16.363 1.00 87.94 72 ILE A N 1
ATOM 555 C CA . ILE A 1 72 ? 10.831 2.750 -16.505 1.00 87.94 72 ILE A CA 1
ATOM 556 C C . ILE A 1 72 ? 11.998 1.827 -16.871 1.00 87.94 72 ILE A C 1
ATOM 558 O O . ILE A 1 72 ? 12.7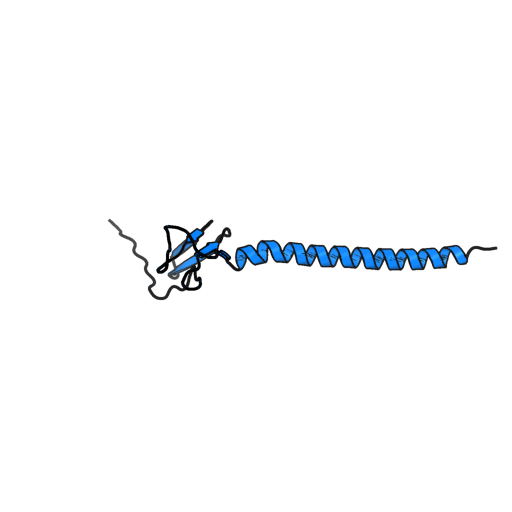47 2.120 -17.806 1.00 87.94 72 ILE A O 1
ATOM 562 N N . ALA A 1 73 ? 12.132 0.693 -16.179 1.00 89.81 73 ALA A N 1
ATOM 563 C CA . ALA A 1 73 ? 13.185 -0.281 -16.453 1.00 89.81 73 ALA A CA 1
ATOM 564 C C . ALA A 1 73 ? 13.075 -0.856 -17.876 1.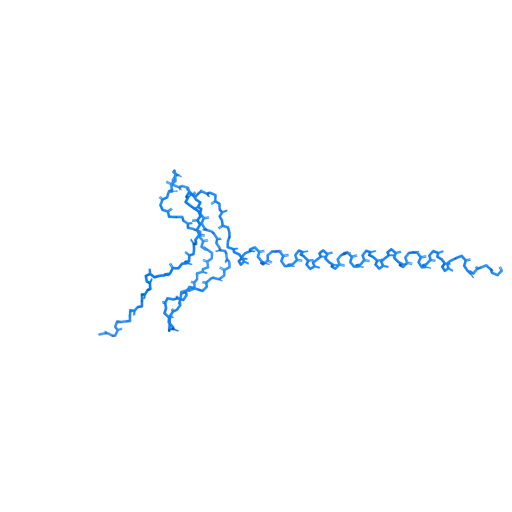00 89.81 73 ALA A C 1
ATOM 566 O O . ALA A 1 73 ? 14.067 -0.915 -18.607 1.00 89.81 73 ALA A O 1
ATOM 567 N N . VAL A 1 74 ? 11.858 -1.215 -18.299 1.00 93.25 74 VAL A N 1
ATOM 568 C CA . VAL A 1 74 ? 11.593 -1.720 -19.656 1.00 93.25 74 VAL A CA 1
ATOM 569 C C . VAL A 1 74 ? 11.892 -0.649 -20.709 1.00 93.25 74 VAL A C 1
ATOM 571 O O . VAL A 1 74 ? 12.559 -0.933 -21.706 1.00 93.25 74 VAL A O 1
ATOM 574 N N . GLY A 1 75 ? 11.467 0.596 -20.477 1.00 93.69 75 GLY A N 1
ATOM 575 C CA . GLY A 1 75 ? 11.746 1.720 -21.371 1.00 93.69 75 GLY A CA 1
ATOM 576 C C . GLY A 1 75 ? 13.245 1.987 -21.540 1.00 93.69 75 GLY A C 1
ATOM 577 O O . GLY A 1 75 ? 13.721 2.151 -22.664 1.00 93.69 75 GLY A O 1
ATOM 578 N N . GLY A 1 76 ? 14.004 1.959 -20.441 1.00 96.25 76 GLY A N 1
ATOM 579 C CA . GLY A 1 76 ? 15.458 2.129 -20.460 1.00 96.25 76 GLY A CA 1
ATOM 580 C C . GLY A 1 76 ? 16.177 1.030 -21.245 1.00 96.25 76 GLY A C 1
ATOM 581 O O . GLY A 1 76 ? 17.038 1.328 -22.075 1.00 96.25 76 GLY A O 1
ATOM 582 N N . ALA A 1 77 ? 15.786 -0.233 -21.048 1.00 96.50 77 ALA A N 1
ATOM 583 C CA . ALA A 1 77 ? 16.360 -1.362 -21.780 1.00 96.50 77 ALA A CA 1
ATOM 584 C C . ALA A 1 77 ? 16.106 -1.259 -23.295 1.00 96.50 77 ALA A C 1
ATOM 586 O O . ALA A 1 77 ? 17.028 -1.440 -24.094 1.00 96.50 77 ALA A O 1
ATOM 587 N N . LEU A 1 78 ? 14.877 -0.911 -23.694 1.00 96.62 78 LEU A N 1
ATOM 588 C CA . LEU A 1 78 ? 14.515 -0.722 -25.101 1.00 96.62 78 LEU A CA 1
ATOM 589 C C . LEU A 1 78 ? 15.293 0.436 -25.740 1.00 96.62 78 LEU A C 1
ATOM 591 O O . LEU A 1 78 ? 15.861 0.268 -26.819 1.00 96.62 78 LEU A O 1
ATOM 595 N N . ALA A 1 79 ? 15.377 1.588 -25.068 1.00 97.50 79 ALA A N 1
ATOM 596 C CA . ALA A 1 79 ? 16.134 2.740 -25.559 1.00 97.50 79 ALA A CA 1
ATOM 597 C C . ALA A 1 79 ? 17.632 2.423 -25.720 1.00 97.50 79 ALA A C 1
ATOM 599 O O . ALA A 1 79 ? 18.237 2.774 -26.736 1.00 97.50 79 ALA A O 1
ATOM 600 N N . GLY A 1 80 ? 18.217 1.710 -24.751 1.00 97.50 80 GLY A N 1
ATOM 601 C CA . GLY A 1 80 ? 19.608 1.263 -24.801 1.00 97.50 80 GLY A CA 1
ATOM 602 C C . GLY A 1 80 ? 19.884 0.326 -25.978 1.00 97.50 80 GLY A C 1
ATOM 603 O O . GLY A 1 80 ? 20.835 0.546 -26.728 1.00 97.50 80 GLY A O 1
ATOM 604 N N . LEU A 1 81 ? 19.023 -0.675 -26.197 1.00 97.19 81 LEU A N 1
ATOM 605 C CA . LEU A 1 81 ? 19.143 -1.599 -27.330 1.00 97.19 81 LEU A CA 1
ATOM 606 C C . LEU A 1 81 ? 19.077 -0.872 -28.677 1.00 97.19 81 LEU A C 1
ATOM 608 O O . LEU A 1 81 ? 19.905 -1.126 -29.553 1.00 97.19 81 LEU A O 1
ATOM 612 N N . VAL A 1 82 ? 18.140 0.066 -28.836 1.00 96.88 82 VAL A N 1
ATOM 613 C CA . VAL A 1 82 ? 18.012 0.862 -30.066 1.00 96.88 82 VAL A CA 1
ATOM 614 C C . VAL A 1 82 ? 19.282 1.675 -30.326 1.00 96.88 82 VAL A C 1
ATOM 616 O O . VAL A 1 82 ? 19.801 1.658 -31.442 1.00 96.88 82 VAL A O 1
ATOM 619 N N . LEU A 1 83 ? 19.831 2.335 -29.303 1.00 97.19 83 LEU A N 1
ATOM 620 C CA . LEU A 1 83 ? 21.083 3.092 -29.412 1.00 97.19 83 LEU A CA 1
ATOM 621 C C . LEU A 1 83 ? 22.256 2.217 -29.866 1.00 97.19 83 LEU A C 1
ATOM 623 O O . LEU A 1 83 ? 22.995 2.604 -30.773 1.00 97.19 83 LEU A O 1
ATOM 627 N N . ILE A 1 84 ? 22.403 1.027 -29.280 1.00 96.75 84 ILE A N 1
ATOM 628 C CA . ILE A 1 84 ? 23.463 0.075 -29.642 1.00 96.75 84 ILE A CA 1
ATOM 629 C C . ILE A 1 84 ? 23.342 -0.331 -31.116 1.00 96.75 84 ILE A C 1
ATOM 631 O O . ILE A 1 84 ? 24.331 -0.291 -31.853 1.00 96.75 84 ILE A O 1
ATOM 635 N N . VAL A 1 85 ? 22.132 -0.671 -31.569 1.00 95.62 85 VAL A N 1
ATOM 636 C CA . VAL A 1 85 ? 21.869 -1.055 -32.965 1.00 95.62 85 VAL A CA 1
ATOM 637 C C . VAL A 1 85 ? 22.180 0.094 -33.926 1.00 95.62 85 VAL A C 1
ATOM 639 O O . VAL A 1 85 ? 22.797 -0.127 -34.971 1.00 95.62 85 VAL A O 1
ATOM 642 N N . LEU A 1 86 ? 21.812 1.330 -33.577 1.00 95.50 86 LEU A N 1
ATOM 643 C CA . LEU A 1 86 ? 22.109 2.507 -34.396 1.00 95.50 86 LEU A CA 1
ATOM 644 C C . LEU A 1 86 ? 23.615 2.750 -34.520 1.00 95.50 86 LEU A C 1
ATOM 646 O O . LEU A 1 86 ? 24.104 2.957 -35.629 1.00 95.50 86 LEU A O 1
ATOM 650 N N . ILE A 1 87 ? 24.365 2.670 -33.419 1.00 95.25 87 ILE A N 1
ATOM 651 C CA . ILE A 1 87 ? 25.826 2.829 -33.438 1.00 95.25 87 ILE A CA 1
ATOM 652 C C . ILE A 1 87 ? 26.469 1.747 -34.315 1.00 95.25 87 ILE A C 1
ATOM 654 O O . ILE A 1 87 ? 27.288 2.062 -35.181 1.00 95.25 87 ILE A O 1
ATOM 658 N N . ALA A 1 88 ? 26.061 0.485 -34.150 1.00 94.06 88 ALA A N 1
ATOM 659 C CA . ALA A 1 88 ? 26.556 -0.621 -34.966 1.00 94.06 88 ALA A CA 1
ATOM 660 C C . ALA A 1 88 ? 26.258 -0.410 -36.463 1.00 94.06 88 ALA A C 1
ATOM 662 O O . ALA A 1 88 ? 27.139 -0.599 -37.305 1.00 94.06 88 ALA A O 1
ATOM 663 N N . SER A 1 89 ? 25.048 0.049 -36.794 1.00 92.25 89 SER A N 1
ATOM 664 C CA . SER A 1 89 ? 24.633 0.354 -38.167 1.00 92.25 89 SER A CA 1
ATOM 665 C C . SER A 1 89 ? 25.435 1.505 -38.776 1.00 92.25 89 SER A C 1
ATOM 667 O O . SER A 1 89 ? 25.897 1.400 -39.912 1.00 92.25 89 SER A O 1
ATOM 669 N N . LEU A 1 90 ? 25.682 2.581 -38.022 1.00 90.38 90 LEU A N 1
ATOM 670 C CA . LEU A 1 90 ? 26.496 3.704 -38.488 1.00 90.38 90 LEU A CA 1
ATOM 671 C C . LEU A 1 90 ? 27.939 3.278 -38.770 1.00 90.38 90 LEU A C 1
ATOM 673 O O . LEU A 1 90 ? 28.496 3.667 -39.796 1.00 90.38 90 LEU A O 1
ATOM 677 N N . ILE A 1 91 ? 28.532 2.440 -37.916 1.00 87.69 91 ILE A N 1
ATOM 678 C CA . ILE A 1 91 ? 29.874 1.886 -38.143 1.00 87.69 91 ILE A CA 1
ATOM 679 C C . ILE A 1 91 ? 29.877 0.975 -39.378 1.00 87.69 91 ILE A C 1
ATOM 681 O O . ILE A 1 91 ? 30.749 1.116 -40.238 1.00 87.69 91 ILE A O 1
ATOM 685 N N . GLY A 1 92 ? 28.891 0.082 -39.503 1.00 82.12 92 GLY A N 1
ATOM 686 C CA . GLY A 1 92 ? 28.740 -0.811 -40.655 1.00 82.12 92 GLY A CA 1
ATOM 687 C C . GLY A 1 92 ? 28.579 -0.044 -41.969 1.00 82.12 92 GLY A C 1
ATOM 688 O O . GLY A 1 92 ? 29.296 -0.299 -42.937 1.00 82.12 92 GLY A O 1
ATOM 689 N N . ARG A 1 93 ? 27.718 0.977 -41.985 1.00 76.88 93 ARG A N 1
ATOM 690 C CA . ARG A 1 93 ? 27.505 1.858 -43.138 1.00 76.88 93 ARG A CA 1
ATOM 691 C C . ARG A 1 93 ? 28.756 2.669 -43.474 1.00 76.88 93 ARG A C 1
ATOM 693 O O . ARG A 1 93 ? 29.097 2.786 -44.649 1.00 76.88 93 ARG A O 1
ATOM 700 N N . LYS A 1 94 ? 29.478 3.178 -42.470 1.00 65.44 94 LYS A N 1
ATOM 701 C CA . LYS A 1 94 ? 30.741 3.908 -42.669 1.00 65.44 94 LYS A CA 1
ATOM 702 C C . LYS A 1 94 ? 31.825 3.014 -43.281 1.00 65.44 94 LYS A C 1
ATOM 704 O O . LYS A 1 94 ? 32.596 3.486 -44.109 1.00 65.44 94 LYS A O 1
ATOM 709 N N . ARG A 1 95 ? 31.852 1.721 -42.933 1.00 59.44 95 ARG A N 1
ATOM 710 C CA . ARG A 1 95 ? 32.743 0.725 -43.555 1.00 59.44 95 ARG A CA 1
ATOM 711 C C . ARG A 1 95 ? 32.304 0.354 -44.975 1.00 59.44 95 ARG A C 1
ATOM 713 O O . ARG A 1 95 ? 33.152 0.211 -45.845 1.00 59.44 95 ARG A O 1
ATOM 720 N N . SER A 1 96 ? 30.997 0.262 -45.226 1.00 55.84 96 SER A N 1
ATOM 721 C CA . SER A 1 96 ? 30.455 -0.076 -46.549 1.00 55.84 96 SER A CA 1
ATOM 722 C C . SER A 1 96 ? 30.643 1.038 -47.590 1.00 55.84 96 SER A C 1
ATOM 724 O O . SER A 1 96 ? 30.832 0.735 -48.762 1.00 55.84 96 SER A O 1
ATOM 726 N N . HIS A 1 97 ? 30.649 2.317 -47.191 1.00 54.19 97 HIS A N 1
ATOM 727 C CA . HIS A 1 97 ? 30.905 3.440 -48.110 1.00 54.19 97 HIS A CA 1
ATOM 728 C C . HIS A 1 97 ? 32.375 3.573 -48.555 1.00 54.19 97 HIS A C 1
ATOM 730 O O . HIS A 1 97 ? 32.644 4.288 -49.514 1.00 54.19 97 HIS A O 1
ATOM 736 N N . ALA A 1 98 ? 33.319 2.887 -47.900 1.00 52.31 98 ALA A N 1
ATOM 737 C CA . ALA A 1 98 ? 34.733 2.875 -48.291 1.00 52.31 98 ALA A CA 1
ATOM 738 C C . ALA A 1 98 ? 35.102 1.706 -49.232 1.00 52.31 98 ALA A C 1
ATOM 740 O O . ALA A 1 98 ? 36.255 1.595 -49.634 1.00 52.31 98 ALA A O 1
ATOM 741 N N . GLY A 1 99 ? 34.147 0.824 -49.565 1.00 51.56 99 GLY A N 1
ATOM 742 C CA . GLY A 1 99 ? 34.374 -0.384 -50.374 1.00 51.56 99 GLY A CA 1
ATOM 743 C C . GLY A 1 99 ? 33.886 -0.315 -51.824 1.00 51.56 99 GLY A C 1
ATOM 744 O O . GLY A 1 99 ? 34.037 -1.295 -52.544 1.00 51.56 99 GLY A O 1
ATOM 745 N N . TYR A 1 100 ? 33.305 0.806 -52.262 1.00 50.91 100 TYR A N 1
ATOM 746 C CA . TYR A 1 100 ? 32.938 1.023 -53.666 1.00 50.91 100 TYR A CA 1
ATOM 747 C C . TYR A 1 100 ? 33.708 2.224 -54.223 1.00 50.91 100 TYR A C 1
ATOM 749 O O . TYR A 1 100 ? 33.154 3.287 -54.483 1.00 50.91 100 TYR A O 1
ATOM 757 N N . GLN A 1 101 ? 35.022 2.063 -54.350 1.00 43.50 101 GLN A N 1
ATOM 758 C CA . GLN A 1 101 ? 35.774 2.760 -55.387 1.00 43.50 101 GLN A CA 1
ATOM 759 C C . GLN A 1 101 ? 36.281 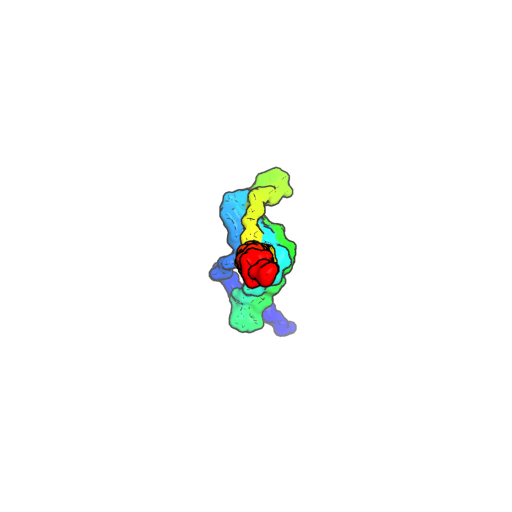1.694 -56.355 1.00 43.50 101 GLN A C 1
ATOM 761 O O . GLN A 1 101 ? 37.217 0.959 -56.049 1.00 43.50 101 GLN A O 1
ATOM 766 N N . THR A 1 102 ? 35.566 1.569 -57.473 1.00 49.94 102 THR A N 1
ATOM 767 C CA . THR A 1 102 ? 36.135 1.163 -58.764 1.00 49.94 102 THR A CA 1
ATOM 768 C C . THR A 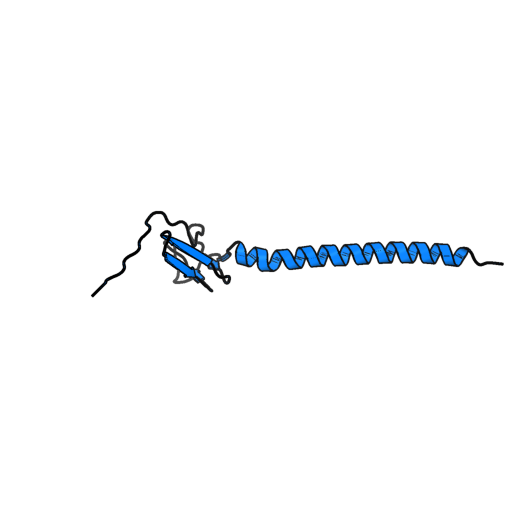1 102 ? 37.087 2.236 -59.260 1.00 49.94 102 THR A C 1
ATOM 770 O O . THR A 1 102 ? 36.706 3.422 -59.108 1.00 49.94 102 THR A O 1
#

Foldseek 3Di:
DDDDDFADPPWDPQDDDAQAKEFEQDWDWGDRDPVDIDIDHGDIDDDDDDDPNDGGHYDYDPVVVCVPVVVVVVVVVVVVVVVVVVVVVVVVVVVVVVPPDD